Protein AF-A0A534WKB7-F1 (afdb_monomer)

Secondary structure (DSSP, 8-state):
-EEEPPPPSSHHHHHHHHHHHHTTSS-SEEE--S-HHHHHHHHHHHHHHHHHHHHH--HHHHHHHHHHHHHHHH---------PPP-PPPPP-

Radius of gyration: 24.34 Å; Cα contacts (8 Å, |Δi|>4): 28; chains: 1; bounding box: 35×65×60 Å

Structure (mmCIF, N/CA/C/O backbone):
data_AF-A0A534WKB7-F1
#
_entry.id   AF-A0A534WKB7-F1
#
loop_
_atom_site.group_PDB
_atom_site.id
_atom_site.type_symbol
_atom_site.label_atom_id
_atom_site.label_alt_id
_atom_site.label_comp_id
_atom_site.label_asym_id
_atom_site.label_entity_id
_atom_site.label_seq_id
_atom_site.pdbx_PDB_ins_code
_atom_site.Cartn_x
_atom_site.Cartn_y
_atom_site.Cartn_z
_atom_site.occupancy
_atom_site.B_iso_or_equiv
_atom_site.auth_seq_id
_atom_site.auth_comp_id
_atom_site.auth_asym_id
_atom_site.auth_atom_id
_atom_site.pdbx_PDB_model_num
ATOM 1 N N . MET A 1 1 ? -5.418 16.376 6.717 1.00 71.25 1 MET A N 1
ATOM 2 C CA . MET A 1 1 ? -5.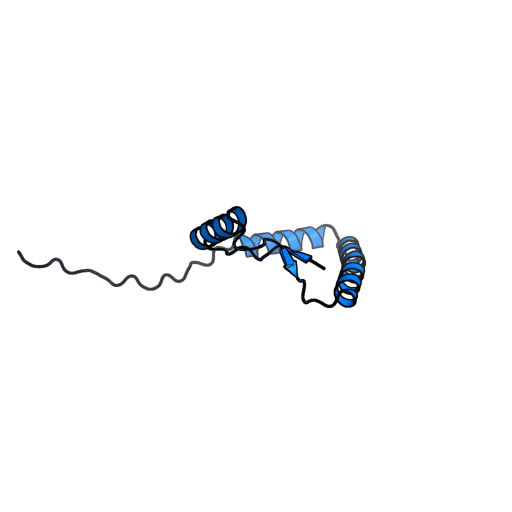842 15.359 5.713 1.00 71.25 1 MET A CA 1
ATOM 3 C C . MET A 1 1 ? -6.251 14.143 6.512 1.00 71.25 1 MET A C 1
ATOM 5 O O . MET A 1 1 ? -5.557 13.830 7.462 1.00 71.25 1 MET A O 1
ATOM 9 N N . THR A 1 2 ? -7.336 13.451 6.192 1.00 81.69 2 THR A N 1
ATOM 10 C CA . THR A 1 2 ? -7.754 12.323 7.028 1.00 81.69 2 THR A CA 1
ATOM 11 C C . THR A 1 2 ? -7.351 10.982 6.421 1.00 81.69 2 THR A C 1
ATOM 13 O O . THR A 1 2 ? -7.364 10.798 5.203 1.00 81.69 2 THR A O 1
ATOM 16 N N . MET A 1 3 ? -6.946 10.035 7.265 1.00 83.50 3 MET A N 1
ATOM 17 C CA . MET A 1 3 ? -6.565 8.689 6.850 1.00 83.50 3 MET A CA 1
ATOM 18 C C . MET A 1 3 ? -7.382 7.636 7.582 1.00 83.50 3 MET A C 1
ATOM 20 O O . MET A 1 3 ? -7.791 7.803 8.729 1.00 83.50 3 MET A O 1
ATOM 24 N N . ARG A 1 4 ? -7.610 6.511 6.909 1.00 88.38 4 ARG A N 1
ATOM 25 C CA . ARG A 1 4 ? -8.337 5.395 7.503 1.00 88.38 4 ARG A CA 1
ATOM 26 C C . ARG A 1 4 ? -7.495 4.714 8.576 1.00 88.38 4 ARG A C 1
ATOM 28 O O . ARG A 1 4 ? -6.304 4.460 8.372 1.00 88.38 4 ARG A O 1
ATOM 35 N N . ARG A 1 5 ? -8.121 4.381 9.704 1.00 87.94 5 ARG A N 1
ATOM 36 C CA . ARG A 1 5 ? -7.457 3.729 10.833 1.00 87.94 5 ARG A CA 1
ATOM 37 C C . ARG A 1 5 ? -6.869 2.378 10.416 1.00 87.94 5 ARG A C 1
ATOM 39 O O . ARG A 1 5 ? -7.476 1.606 9.670 1.00 87.94 5 ARG A O 1
ATOM 46 N N . LYS A 1 6 ? -5.659 2.077 10.896 1.00 89.38 6 LYS A N 1
ATOM 47 C CA . LYS A 1 6 ? -4.963 0.825 10.568 1.00 89.38 6 LYS A CA 1
ATOM 48 C C . LYS A 1 6 ? -5.716 -0.362 11.167 1.00 89.38 6 LYS A C 1
ATOM 50 O O . LYS A 1 6 ? -5.917 -0.421 12.376 1.00 89.38 6 LYS A O 1
ATOM 55 N N . ARG A 1 7 ? -6.086 -1.326 10.322 1.00 92.25 7 ARG A N 1
ATOM 56 C CA . ARG A 1 7 ? -6.740 -2.560 10.765 1.00 92.25 7 ARG A CA 1
ATOM 57 C C . ARG A 1 7 ? -5.730 -3.504 11.432 1.00 92.25 7 ARG A C 1
ATOM 59 O O . ARG A 1 7 ? -4.678 -3.766 10.833 1.00 92.25 7 ARG A O 1
ATOM 66 N N . PRO A 1 8 ? -6.029 -4.016 12.639 1.00 94.12 8 PRO A N 1
ATOM 67 C CA . PRO A 1 8 ? -5.294 -5.120 13.237 1.00 94.12 8 PRO A CA 1
ATOM 68 C C . PRO A 1 8 ? -5.281 -6.339 12.311 1.00 94.12 8 PRO A C 1
ATOM 70 O O . PRO A 1 8 ? -6.197 -6.542 11.516 1.00 94.12 8 PRO A O 1
ATOM 73 N N . ARG A 1 9 ? -4.214 -7.141 12.393 1.00 93.94 9 ARG A N 1
ATOM 74 C CA . ARG A 1 9 ? -4.088 -8.390 11.621 1.00 93.94 9 ARG A CA 1
ATOM 75 C C . ARG A 1 9 ? -4.787 -9.569 12.294 1.00 93.94 9 ARG A C 1
ATOM 77 O O . ARG A 1 9 ? -5.161 -10.511 11.604 1.00 93.94 9 ARG A O 1
ATOM 84 N N . ASP A 1 10 ? -4.902 -9.522 13.615 1.00 96.44 10 ASP A N 1
ATOM 85 C CA . ASP A 1 10 ? -5.593 -10.541 14.391 1.00 96.44 10 ASP A CA 1
ATOM 86 C C . ASP A 1 10 ? -7.120 -10.437 14.182 1.00 96.44 10 ASP A C 1
ATOM 88 O O . ASP A 1 10 ? -7.656 -9.326 14.265 1.00 96.44 10 ASP A O 1
ATOM 92 N N . PRO A 1 11 ? -7.824 -11.552 13.902 1.00 95.31 11 PRO A N 1
ATOM 93 C CA . PRO A 1 11 ? -9.264 -11.535 13.649 1.00 95.31 11 PRO A CA 1
ATOM 94 C C . PRO A 1 11 ? -10.110 -11.063 14.836 1.00 95.31 11 PRO A C 1
ATOM 96 O O . PRO A 1 11 ? -11.101 -10.368 14.625 1.00 95.31 11 PRO A O 1
ATOM 99 N N . ILE A 1 12 ? -9.728 -11.406 16.070 1.00 96.44 12 ILE A N 1
ATOM 100 C CA . ILE A 1 12 ? -10.486 -11.048 17.278 1.00 96.44 12 ILE A CA 1
ATOM 101 C C . ILE A 1 12 ? -10.316 -9.554 17.554 1.00 96.44 12 ILE A C 1
ATOM 103 O O . ILE A 1 12 ? -11.295 -8.831 17.733 1.00 96.44 12 ILE A O 1
ATOM 107 N N . ALA A 1 13 ? -9.080 -9.058 17.491 1.00 94.81 13 ALA A N 1
ATOM 108 C CA . ALA A 1 13 ? -8.796 -7.631 17.618 1.00 94.81 13 ALA A CA 1
ATOM 109 C C . ALA A 1 13 ? -9.495 -6.801 16.526 1.00 94.81 13 ALA A C 1
ATOM 111 O O . ALA A 1 13 ? -9.908 -5.668 16.772 1.00 94.81 13 ALA A O 1
ATOM 112 N N . LEU A 1 14 ? -9.636 -7.354 15.317 1.00 95.50 14 LEU A N 1
ATOM 113 C CA . LEU A 1 14 ? -10.395 -6.718 14.246 1.00 95.50 14 LEU A CA 1
ATOM 114 C C . LEU A 1 14 ? -11.897 -6.684 14.552 1.00 95.50 14 LEU A C 1
ATOM 116 O O . LEU A 1 14 ? -12.513 -5.644 14.337 1.00 95.50 14 LEU A O 1
ATOM 120 N N . ALA A 1 15 ? -12.475 -7.779 15.049 1.00 95.19 15 ALA A N 1
ATOM 121 C CA . ALA A 1 15 ? -13.890 -7.841 15.408 1.00 95.19 15 ALA A CA 1
ATOM 122 C C . ALA A 1 15 ? -14.247 -6.806 16.485 1.00 95.19 15 ALA A C 1
ATOM 124 O O . ALA A 1 15 ? -15.197 -6.046 16.303 1.00 95.19 15 ALA A O 1
ATOM 125 N N . ASN A 1 16 ? -13.427 -6.699 17.535 1.00 94.69 16 ASN A N 1
ATOM 126 C CA . ASN A 1 16 ? -13.601 -5.685 18.579 1.00 94.69 16 ASN A CA 1
ATOM 127 C C . ASN A 1 16 ? -13.551 -4.268 17.996 1.00 94.69 16 ASN A C 1
ATOM 129 O O . ASN A 1 16 ? -14.458 -3.475 18.215 1.00 94.69 16 ASN A O 1
ATOM 133 N N . LEU A 1 17 ? -12.548 -3.979 17.156 1.00 93.38 17 LEU A N 1
ATOM 134 C CA . LEU A 1 17 ? -12.430 -2.678 16.496 1.00 93.38 17 LEU A CA 1
ATOM 135 C C . LEU A 1 17 ? -13.649 -2.343 15.623 1.00 93.38 17 LEU A C 1
ATOM 137 O O . LEU A 1 17 ? -14.034 -1.181 15.533 1.00 93.38 17 LEU A O 1
ATOM 141 N N . ILE A 1 18 ? -14.214 -3.329 14.922 1.00 94.00 18 ILE A N 1
ATOM 142 C CA . ILE A 1 18 ? -15.420 -3.130 14.110 1.00 94.00 18 ILE A CA 1
ATOM 143 C C . ILE A 1 18 ? -16.610 -2.795 15.014 1.00 94.00 18 ILE A C 1
ATOM 145 O O . ILE A 1 18 ? -17.355 -1.874 14.687 1.00 94.00 18 ILE A O 1
ATOM 149 N N . GLY A 1 19 ? -16.749 -3.492 16.146 1.00 94.88 19 GLY A N 1
ATOM 150 C CA . GLY A 1 19 ? -17.757 -3.202 17.165 1.00 94.88 19 GLY A CA 1
ATOM 151 C C . GLY A 1 19 ? -17.662 -1.765 17.672 1.00 94.88 19 GLY A C 1
ATOM 152 O O . GLY A 1 19 ? -18.628 -1.022 17.541 1.00 94.88 19 GLY A O 1
ATOM 153 N N . ASP A 1 20 ? -16.479 -1.348 18.127 1.00 93.38 20 ASP A N 1
ATOM 154 C CA . ASP A 1 20 ? -16.227 0.007 18.645 1.00 93.38 20 ASP A CA 1
ATOM 155 C C . ASP A 1 20 ? -16.550 1.114 17.626 1.00 93.38 20 ASP A C 1
ATOM 157 O O . ASP A 1 20 ? -16.942 2.226 17.985 1.00 93.38 20 ASP A O 1
ATOM 161 N N . ILE A 1 21 ? -16.346 0.831 16.335 1.00 93.81 21 ILE A N 1
ATOM 162 C CA . ILE A 1 21 ? -16.670 1.768 15.254 1.00 93.81 21 ILE A CA 1
ATOM 163 C C . ILE A 1 21 ? -18.176 1.810 15.005 1.00 93.81 21 ILE A C 1
ATOM 165 O O . ILE A 1 21 ? -18.732 2.890 14.822 1.00 93.81 21 ILE A O 1
ATOM 169 N N . ALA A 1 22 ? -18.840 0.654 15.006 1.00 92.75 22 ALA A N 1
ATOM 170 C CA . ALA A 1 22 ? -20.281 0.565 14.794 1.00 92.75 22 ALA A CA 1
ATOM 171 C C . ALA A 1 22 ? -21.077 1.216 15.937 1.00 92.75 22 ALA A C 1
ATOM 173 O O . ALA A 1 22 ? -22.120 1.815 15.689 1.00 92.75 22 ALA A O 1
ATOM 174 N N . THR A 1 23 ? -20.571 1.145 17.170 1.00 94.06 23 THR A N 1
ATOM 175 C CA . THR A 1 23 ? -21.161 1.788 18.356 1.00 94.06 23 THR A CA 1
ATOM 176 C C . THR A 1 23 ? -20.797 3.269 18.485 1.00 94.06 23 THR A C 1
ATOM 178 O O . THR A 1 23 ? -21.289 3.941 19.388 1.00 94.06 23 THR A O 1
ATOM 181 N N . GLY A 1 24 ? -19.935 3.797 17.610 1.00 88.56 24 GLY A N 1
ATOM 182 C CA . GLY A 1 24 ? -19.492 5.193 17.639 1.00 88.56 24 GLY A CA 1
ATOM 183 C C . GLY A 1 24 ? -18.501 5.525 18.760 1.00 88.56 24 GLY A C 1
ATOM 184 O O . GLY A 1 24 ? -18.143 6.688 18.925 1.00 88.56 24 GLY A O 1
ATOM 185 N N . GLN A 1 25 ? -18.017 4.529 19.507 1.00 88.88 25 GLN A N 1
ATOM 186 C CA . GLN A 1 25 ? -16.997 4.722 20.542 1.00 88.88 25 GLN A CA 1
ATOM 187 C C . GLN A 1 25 ? -15.649 5.120 19.934 1.00 88.88 25 GLN A C 1
ATOM 189 O O . GLN A 1 25 ? -14.859 5.823 20.567 1.00 88.88 25 GLN A O 1
ATOM 194 N N . VAL A 1 26 ? -15.375 4.686 18.698 1.00 87.19 26 VAL A N 1
ATOM 195 C CA . VAL A 1 26 ? -14.155 5.051 17.981 1.00 87.19 26 VAL A CA 1
ATOM 196 C C . VAL A 1 26 ? -14.424 5.418 16.522 1.00 87.19 26 VAL A C 1
ATOM 198 O O . VAL A 1 26 ? -15.082 4.691 15.789 1.00 87.19 26 VAL A O 1
ATOM 201 N N . GLY A 1 27 ? -13.833 6.520 16.053 1.00 84.94 27 GLY A N 1
ATOM 202 C CA . GLY A 1 27 ? 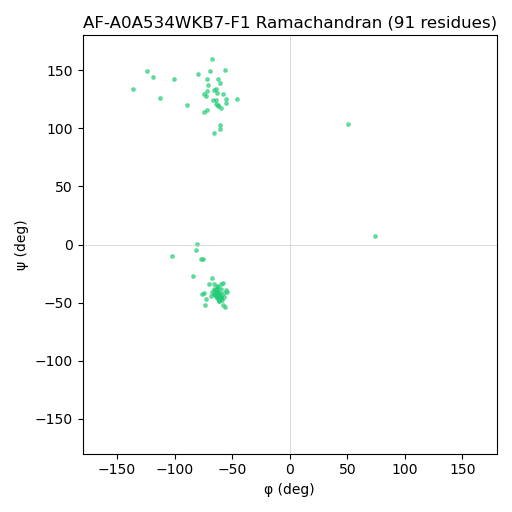-13.866 6.904 14.641 1.00 84.94 27 GLY A CA 1
ATOM 203 C C . GLY A 1 27 ? -12.998 6.010 13.743 1.00 84.94 27 GLY A C 1
ATOM 204 O O . GLY A 1 27 ? -11.879 5.627 14.101 1.00 84.94 27 GLY A O 1
ATOM 205 N N . ASP A 1 28 ? -13.478 5.724 12.526 1.00 84.88 28 ASP A N 1
ATOM 206 C CA . ASP A 1 28 ? -12.692 5.013 11.496 1.00 84.88 28 ASP A CA 1
ATOM 207 C C . ASP A 1 28 ? -11.627 5.905 10.832 1.00 84.88 28 ASP A C 1
ATOM 209 O O . ASP A 1 28 ? -10.738 5.438 10.113 1.00 84.88 28 ASP A O 1
ATOM 213 N N . VAL A 1 29 ? -11.726 7.207 11.070 1.00 86.19 29 VAL A N 1
ATOM 214 C CA . VAL A 1 29 ? -10.945 8.246 10.420 1.00 86.19 29 VAL A CA 1
ATOM 215 C C . VAL A 1 29 ? -10.022 8.880 11.455 1.00 86.19 29 VAL A C 1
ATOM 217 O O . VAL A 1 29 ? -10.462 9.304 12.519 1.00 86.19 29 VAL A O 1
ATOM 220 N N . VAL A 1 30 ? -8.728 8.909 11.152 1.00 85.12 30 VAL A N 1
ATOM 221 C CA . VAL A 1 30 ? -7.676 9.462 12.010 1.00 85.12 30 VAL A CA 1
ATOM 222 C C . VAL A 1 30 ? -7.003 10.608 11.269 1.00 85.12 30 VAL A C 1
ATOM 224 O O . VAL A 1 30 ? -6.825 10.534 10.051 1.00 85.12 30 VAL A O 1
ATOM 227 N N . GLU A 1 31 ? -6.608 11.654 11.990 1.00 82.38 31 GLU A N 1
ATOM 228 C CA . GLU A 1 31 ? -5.860 12.754 11.385 1.00 82.38 31 GLU A CA 1
ATOM 229 C C . GLU A 1 31 ? -4.507 12.260 10.866 1.00 82.38 31 GLU A C 1
ATOM 231 O O . GLU A 1 31 ? -3.752 11.571 11.566 1.00 82.38 31 GLU A O 1
ATOM 236 N N . ASP A 1 32 ? -4.210 12.604 9.618 1.00 82.50 32 ASP A N 1
ATOM 237 C CA . ASP A 1 32 ? -2.920 12.337 9.013 1.00 82.50 32 ASP A CA 1
ATOM 238 C C . ASP A 1 32 ? -1.880 13.300 9.580 1.00 82.50 32 ASP A C 1
ATOM 240 O O . ASP A 1 32 ? -1.933 14.505 9.355 1.00 82.50 32 ASP A O 1
ATOM 244 N N . LYS A 1 33 ? -0.909 12.750 10.311 1.00 85.50 33 LYS A N 1
ATOM 245 C CA . LYS A 1 33 ? 0.186 13.516 10.924 1.00 85.50 33 LYS A CA 1
ATOM 246 C C . LYS A 1 33 ? 1.311 13.855 9.939 1.00 85.50 33 LYS A C 1
ATOM 248 O O . LYS A 1 33 ? 2.327 14.410 10.346 1.00 85.50 33 LYS A O 1
ATOM 253 N N . ARG A 1 34 ? 1.197 13.443 8.673 1.00 83.62 34 ARG A N 1
ATOM 254 C CA . ARG A 1 34 ? 2.206 13.706 7.638 1.00 83.62 34 ARG A CA 1
ATOM 255 C C . ARG A 1 34 ? 2.069 15.128 7.100 1.00 83.62 34 ARG A C 1
ATOM 257 O O . ARG A 1 34 ? 0.961 15.632 6.961 1.00 83.62 34 ARG A O 1
ATOM 264 N N . ASP A 1 35 ? 3.198 15.727 6.728 1.00 86.75 35 ASP A N 1
ATOM 265 C CA . ASP A 1 35 ? 3.227 17.016 6.034 1.00 86.75 35 ASP A CA 1
ATOM 266 C C . ASP A 1 35 ? 2.517 16.904 4.662 1.00 86.75 35 ASP A C 1
ATOM 268 O O . ASP A 1 35 ? 2.960 16.117 3.809 1.00 86.75 35 ASP A O 1
ATOM 272 N N . PRO A 1 36 ? 1.432 17.669 4.421 1.00 85.44 36 PRO A N 1
ATOM 273 C CA . PRO A 1 36 ? 0.695 17.648 3.159 1.00 85.44 36 PRO A CA 1
AT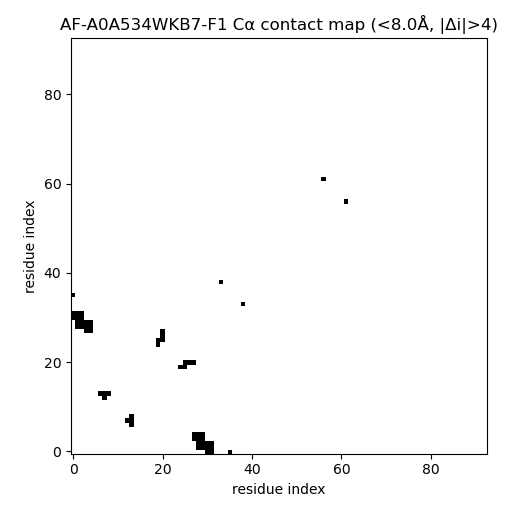OM 274 C C . PRO A 1 36 ? 1.566 17.934 1.929 1.00 85.44 36 PRO A C 1
ATOM 276 O O . PRO A 1 36 ? 1.406 17.273 0.898 1.00 85.44 36 PRO A O 1
ATOM 279 N N . ALA A 1 37 ? 2.522 18.863 2.037 1.00 87.06 37 ALA A N 1
ATOM 280 C CA . ALA A 1 37 ? 3.390 19.242 0.925 1.00 87.06 37 ALA A CA 1
ATOM 281 C C . ALA A 1 37 ? 4.334 18.091 0.541 1.00 87.06 37 ALA A C 1
ATOM 283 O O . ALA A 1 37 ? 4.521 17.781 -0.641 1.00 87.06 37 ALA A O 1
ATOM 284 N N . ALA A 1 38 ? 4.874 17.386 1.539 1.00 88.44 38 ALA A N 1
ATOM 285 C CA . ALA A 1 38 ? 5.729 16.223 1.322 1.00 88.44 38 ALA A CA 1
ATOM 286 C C . ALA A 1 38 ? 4.965 15.046 0.687 1.00 88.44 38 ALA A C 1
ATOM 288 O O . ALA A 1 38 ? 5.496 14.354 -0.190 1.00 88.44 38 ALA A O 1
ATOM 289 N N . VAL A 1 39 ? 3.708 14.825 1.092 1.00 87.69 39 VAL A N 1
ATOM 290 C CA . VAL A 1 39 ? 2.842 13.781 0.517 1.00 87.69 39 VAL A CA 1
ATOM 291 C C . VAL A 1 39 ? 2.574 14.052 -0.961 1.00 87.69 39 VAL A C 1
ATOM 293 O O . VAL A 1 39 ? 2.696 13.146 -1.796 1.00 87.69 39 VAL A O 1
ATOM 296 N N . GLU A 1 40 ? 2.245 15.295 -1.308 1.00 88.12 40 GLU A N 1
ATOM 297 C CA . GLU A 1 40 ? 1.988 15.673 -2.692 1.00 88.12 40 GLU A CA 1
ATOM 298 C C . GLU A 1 40 ? 3.243 15.549 -3.567 1.00 88.12 40 GLU A C 1
ATOM 300 O O . GLU A 1 40 ? 3.181 14.976 -4.665 1.00 88.12 40 GLU A O 1
ATOM 305 N N . LEU A 1 41 ? 4.394 16.003 -3.062 1.00 92.19 41 LEU A N 1
ATOM 306 C CA . LEU A 1 41 ? 5.684 15.865 -3.737 1.00 92.19 41 LEU A CA 1
ATOM 307 C C . LEU A 1 41 ? 5.992 14.386 -4.008 1.00 92.19 41 LEU A C 1
ATOM 309 O O . LEU A 1 41 ? 6.235 13.998 -5.156 1.00 92.19 41 LEU A O 1
ATOM 313 N N . GLY A 1 42 ? 5.917 13.539 -2.978 1.00 90.25 42 GLY A N 1
ATOM 314 C CA . GLY A 1 42 ? 6.176 12.104 -3.095 1.00 90.25 42 GLY A CA 1
ATOM 315 C C . GLY A 1 42 ? 5.269 11.432 -4.128 1.00 90.25 42 GLY A C 1
ATOM 316 O O . GLY A 1 42 ? 5.738 10.654 -4.966 1.00 90.25 42 GLY A O 1
ATOM 317 N N . ARG A 1 43 ? 3.981 11.795 -4.148 1.00 92.00 43 ARG A N 1
ATOM 318 C 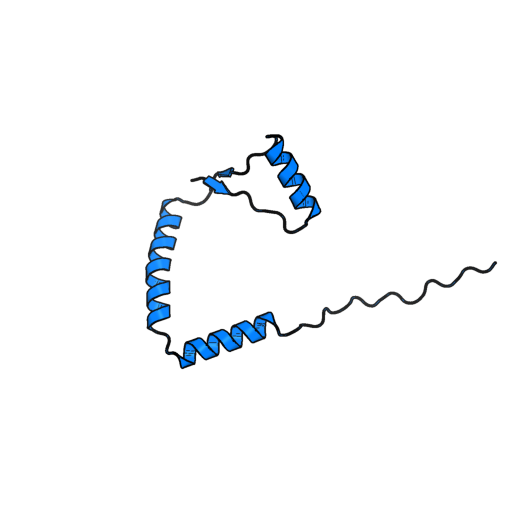CA . ARG A 1 43 ? 3.024 11.320 -5.157 1.00 92.00 43 ARG A CA 1
ATOM 319 C C . ARG A 1 43 ? 3.436 11.747 -6.566 1.00 92.00 43 ARG A C 1
ATOM 321 O O . ARG A 1 43 ? 3.465 10.911 -7.474 1.00 92.00 43 ARG A O 1
ATOM 328 N N . ARG A 1 44 ? 3.776 13.025 -6.763 1.00 92.56 44 ARG A N 1
ATOM 329 C CA . ARG A 1 44 ? 4.204 13.565 -8.064 1.00 92.56 44 ARG A CA 1
ATOM 330 C C . ARG A 1 44 ? 5.461 12.856 -8.573 1.00 92.56 44 ARG A C 1
AT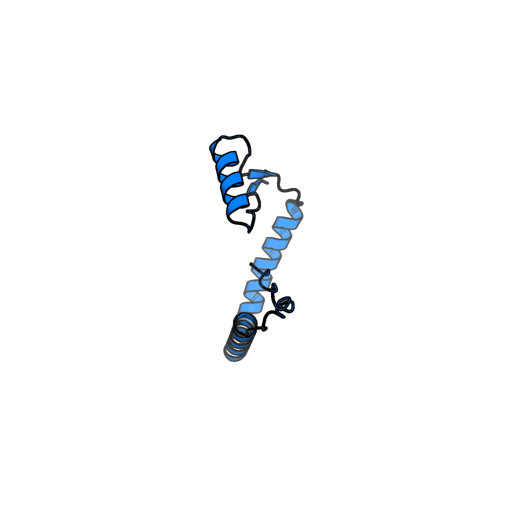OM 332 O O . ARG A 1 44 ? 5.507 12.448 -9.737 1.00 92.56 44 ARG A O 1
ATOM 339 N N . GLY A 1 45 ? 6.442 12.648 -7.697 1.00 92.75 45 GLY A N 1
ATOM 340 C CA . GLY A 1 45 ? 7.659 11.895 -7.994 1.00 92.75 45 GLY A CA 1
ATOM 341 C C . GLY A 1 45 ? 7.371 10.440 -8.368 1.00 92.75 45 GLY A C 1
ATOM 342 O O . GLY A 1 45 ? 7.845 9.963 -9.400 1.00 92.75 45 GLY A O 1
ATOM 343 N N . GLY A 1 46 ? 6.530 9.751 -7.593 1.00 91.50 46 GLY A N 1
ATOM 344 C CA . GLY A 1 46 ? 6.150 8.357 -7.835 1.00 91.50 46 GLY A CA 1
ATOM 345 C C . GLY A 1 46 ? 5.424 8.142 -9.166 1.00 91.50 46 GLY A C 1
ATOM 346 O O . GLY A 1 46 ? 5.741 7.200 -9.896 1.00 91.50 46 GLY A O 1
ATOM 347 N N . LEU A 1 47 ? 4.509 9.043 -9.538 1.00 92.31 47 LEU A N 1
ATOM 348 C CA . LEU A 1 47 ? 3.793 8.976 -10.818 1.00 92.31 47 LEU A CA 1
ATOM 349 C C . LEU A 1 47 ? 4.728 9.113 -12.024 1.00 92.31 47 LEU A C 1
ATOM 351 O O . LEU A 1 47 ? 4.541 8.426 -13.031 1.00 92.31 47 LEU A O 1
ATOM 355 N N . LYS A 1 48 ? 5.749 9.972 -11.922 1.00 93.88 48 LYS A N 1
ATOM 356 C CA . LYS A 1 48 ? 6.771 10.130 -12.964 1.00 93.88 48 LYS A CA 1
ATOM 357 C C . LYS A 1 48 ? 7.736 8.941 -12.977 1.00 93.88 48 LYS A C 1
ATOM 359 O O . LYS A 1 48 ? 7.929 8.311 -14.018 1.00 93.88 48 LYS A O 1
ATOM 364 N N . GLY A 1 49 ? 8.305 8.601 -11.821 1.00 92.31 49 GLY A N 1
ATOM 365 C CA . GLY A 1 49 ? 9.325 7.561 -11.673 1.00 92.31 49 GLY A CA 1
ATOM 366 C C . GLY A 1 49 ? 8.816 6.157 -11.999 1.00 92.31 49 GLY A C 1
ATOM 367 O O . GLY A 1 49 ? 9.494 5.401 -12.695 1.00 92.31 49 GLY A O 1
ATOM 368 N N . GLY A 1 50 ? 7.594 5.819 -11.577 1.00 90.81 50 GLY A N 1
ATOM 369 C CA . GLY A 1 50 ? 6.969 4.529 -11.874 1.00 90.81 50 GLY A CA 1
ATOM 370 C C . GLY A 1 50 ? 6.759 4.313 -13.373 1.00 90.81 50 GLY A C 1
ATOM 371 O O . GLY A 1 50 ? 7.140 3.270 -13.908 1.00 90.81 50 GLY A O 1
ATOM 372 N N . LYS A 1 51 ? 6.234 5.326 -14.079 1.00 91.44 51 LYS A N 1
ATOM 373 C CA . LYS A 1 51 ? 6.060 5.284 -15.541 1.00 91.44 51 LYS A CA 1
ATOM 374 C C . LYS A 1 51 ? 7.402 5.186 -16.268 1.00 91.44 51 LYS A C 1
ATOM 376 O O . LYS A 1 51 ? 7.536 4.373 -17.180 1.00 91.44 51 LYS A O 1
ATOM 381 N N . ALA A 1 52 ? 8.398 5.967 -15.847 1.00 92.69 52 ALA A N 1
ATOM 382 C CA . ALA A 1 52 ? 9.739 5.922 -16.428 1.00 92.69 52 ALA A CA 1
ATOM 383 C C . ALA A 1 52 ? 10.376 4.530 -16.278 1.00 92.69 52 ALA A C 1
ATOM 385 O O . ALA A 1 52 ? 10.856 3.957 -17.256 1.00 92.69 52 ALA A O 1
ATOM 386 N N . ARG A 1 53 ? 10.291 3.935 -15.082 1.00 92.06 53 ARG A N 1
ATOM 387 C CA . ARG A 1 53 ? 10.774 2.573 -14.820 1.00 92.06 53 ARG A CA 1
ATOM 388 C C . ARG A 1 53 ? 10.031 1.517 -15.638 1.00 92.06 53 ARG A C 1
ATOM 390 O O . ARG A 1 53 ? 10.646 0.569 -16.110 1.00 92.06 53 ARG A O 1
ATOM 397 N N . ALA A 1 54 ? 8.717 1.649 -15.800 1.00 88.19 54 ALA A N 1
ATOM 398 C CA . ALA A 1 54 ? 7.943 0.701 -16.596 1.00 88.19 54 ALA A CA 1
ATOM 399 C C . ALA A 1 54 ? 8.346 0.733 -18.080 1.00 88.19 54 ALA A C 1
ATOM 401 O O . ALA A 1 54 ? 8.440 -0.324 -18.703 1.00 88.19 54 ALA A O 1
ATOM 402 N N . ARG A 1 55 ? 8.624 1.927 -18.623 1.00 91.00 55 ARG A N 1
ATOM 403 C CA . ARG A 1 55 ? 9.078 2.121 -20.010 1.00 91.00 55 ARG A CA 1
ATOM 404 C C . ARG A 1 55 ? 10.503 1.618 -20.252 1.00 91.00 55 ARG A C 1
ATOM 406 O O . ARG A 1 55 ? 10.775 1.106 -21.328 1.00 91.00 55 ARG A O 1
ATOM 413 N N . SER A 1 56 ? 11.399 1.724 -19.269 1.00 91.81 56 SER A N 1
ATOM 414 C CA . SER A 1 56 ? 12.798 1.290 -19.422 1.00 91.81 56 SER A CA 1
ATOM 415 C C . SER A 1 56 ? 13.007 -0.229 -19.334 1.00 91.81 56 SER A C 1
ATOM 417 O O . SER A 1 56 ? 14.084 -0.735 -19.659 1.00 91.81 56 SER A O 1
ATOM 419 N N . LEU A 1 57 ? 12.000 -0.989 -18.890 1.00 92.25 57 LEU A N 1
ATOM 420 C CA . LEU A 1 57 ? 12.093 -2.441 -18.755 1.00 92.25 57 LEU A CA 1
ATOM 421 C C . LEU A 1 57 ? 11.681 -3.158 -20.045 1.00 92.25 57 LEU A C 1
ATOM 423 O O . LEU A 1 57 ? 10.524 -3.114 -20.459 1.00 92.25 57 LEU A O 1
ATOM 427 N N . SER A 1 58 ? 12.611 -3.932 -20.610 1.00 93.88 58 SER A N 1
ATOM 428 C CA . SER A 1 58 ? 12.312 -4.865 -21.699 1.00 93.88 58 SER A CA 1
ATOM 429 C C . SER A 1 58 ? 11.421 -6.023 -21.232 1.00 93.88 58 SER A C 1
ATOM 431 O O . SER A 1 58 ? 11.367 -6.359 -20.042 1.00 93.88 58 SER A O 1
ATOM 433 N N . ALA A 1 59 ? 10.752 -6.692 -22.176 1.00 91.81 59 ALA A N 1
ATOM 434 C CA . ALA A 1 59 ? 9.898 -7.845 -21.887 1.00 91.81 59 ALA A CA 1
ATOM 435 C C . ALA A 1 59 ? 10.639 -8.954 -21.111 1.00 91.81 59 ALA A C 1
ATOM 437 O O . ALA A 1 59 ? 10.109 -9.487 -20.134 1.00 91.81 59 ALA A O 1
ATOM 438 N N . ALA A 1 60 ? 11.895 -9.232 -21.478 1.00 93.75 60 ALA A N 1
ATOM 439 C CA . ALA A 1 60 ? 12.743 -10.201 -20.786 1.00 93.75 60 ALA A CA 1
ATOM 440 C C . ALA A 1 60 ? 13.020 -9.798 -19.326 1.00 93.75 60 ALA A C 1
ATOM 442 O O . ALA A 1 60 ? 12.856 -10.613 -18.414 1.00 93.75 60 ALA A O 1
ATOM 443 N N . LYS A 1 61 ? 13.359 -8.522 -19.078 1.00 93.31 61 LYS A N 1
ATOM 444 C CA . LYS A 1 61 ? 13.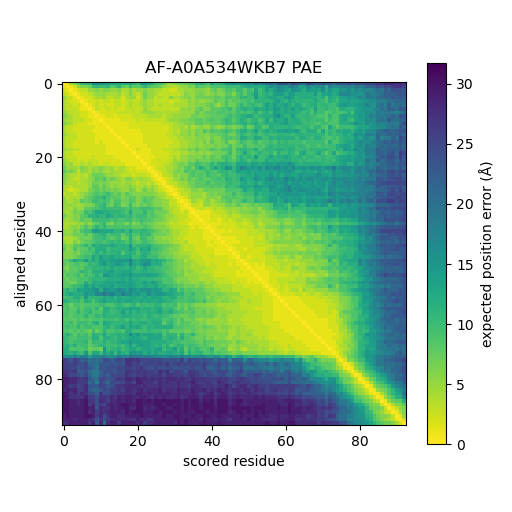589 -8.006 -17.717 1.00 93.31 61 LYS A CA 1
ATOM 445 C C . LYS A 1 61 ? 12.315 -8.073 -16.870 1.00 93.31 61 LYS A C 1
ATOM 447 O O . LYS A 1 61 ? 12.377 -8.494 -15.716 1.00 93.31 61 LYS A O 1
ATOM 452 N N . ARG A 1 62 ? 11.146 -7.745 -17.438 1.00 92.31 62 ARG A N 1
ATOM 453 C CA . ARG A 1 62 ? 9.851 -7.899 -16.745 1.00 92.31 62 ARG A CA 1
ATOM 454 C C . ARG A 1 62 ? 9.585 -9.356 -16.355 1.00 92.31 62 ARG A C 1
ATOM 456 O O . ARG A 1 62 ? 9.233 -9.617 -15.205 1.00 92.31 62 ARG A O 1
ATOM 463 N N . LYS A 1 63 ? 9.826 -10.304 -17.268 1.00 93.62 63 LYS A N 1
ATOM 464 C CA . LYS A 1 63 ? 9.674 -11.748 -17.012 1.00 93.62 63 LYS A CA 1
ATOM 465 C C . LYS A 1 63 ? 10.604 -12.233 -15.895 1.00 93.62 63 LYS A C 1
ATOM 467 O O . LYS A 1 63 ? 10.172 -12.977 -15.016 1.00 93.62 63 LYS A O 1
ATOM 472 N N . ALA A 1 64 ? 11.857 -11.779 -15.885 1.00 95.38 64 ALA A N 1
ATOM 473 C CA . ALA A 1 64 ? 12.821 -12.121 -14.840 1.00 95.38 64 ALA A CA 1
ATOM 474 C C . ALA A 1 64 ? 12.385 -11.609 -13.454 1.00 95.38 64 ALA A C 1
ATOM 476 O O . ALA A 1 64 ? 12.414 -12.365 -12.481 1.00 95.38 64 ALA A O 1
ATOM 477 N N . ILE A 1 65 ? 11.913 -10.358 -13.369 1.00 94.19 65 ILE A N 1
ATOM 478 C CA . ILE A 1 65 ? 11.386 -9.769 -12.126 1.00 94.19 65 ILE A CA 1
ATOM 479 C C . ILE A 1 65 ? 10.168 -10.556 -11.627 1.00 94.19 65 ILE A C 1
ATOM 481 O O . ILE A 1 65 ? 10.112 -10.902 -10.447 1.00 94.19 65 ILE A O 1
ATOM 485 N N . ALA A 1 66 ? 9.232 -10.900 -12.517 1.00 93.56 66 ALA A N 1
ATOM 486 C CA . ALA A 1 66 ? 8.054 -11.691 -12.165 1.00 93.56 66 ALA A CA 1
ATOM 487 C C . ALA A 1 66 ? 8.435 -13.080 -11.622 1.00 93.56 66 ALA A C 1
ATOM 489 O O . ALA A 1 66 ? 7.964 -13.477 -10.555 1.00 93.56 66 ALA A O 1
ATOM 490 N N . LYS A 1 67 ? 9.358 -13.787 -12.292 1.00 95.62 67 LYS A N 1
ATOM 491 C CA . LYS A 1 67 ? 9.868 -15.091 -11.833 1.00 95.62 67 LYS A CA 1
ATOM 492 C C . LYS A 1 67 ? 10.545 -14.982 -10.463 1.00 95.62 67 LYS A C 1
ATOM 494 O O . LYS A 1 67 ? 10.323 -15.837 -9.607 1.00 95.62 67 LYS A O 1
ATOM 499 N N . LYS A 1 68 ? 11.338 -13.929 -10.231 1.00 94.94 68 LYS A N 1
ATOM 500 C CA . LYS A 1 68 ? 11.972 -13.661 -8.929 1.00 94.94 68 LYS A CA 1
ATOM 501 C C . LYS A 1 68 ? 10.927 -13.419 -7.834 1.00 94.94 68 LYS A C 1
ATOM 503 O O . LYS A 1 68 ? 11.038 -14.004 -6.761 1.00 94.94 68 LYS A O 1
ATOM 508 N N . GLY A 1 69 ? 9.897 -12.618 -8.114 1.00 92.88 69 GLY A N 1
ATOM 509 C CA . GLY A 1 69 ? 8.798 -12.357 -7.179 1.00 92.88 69 GLY A CA 1
ATOM 510 C C . GLY A 1 69 ? 7.995 -13.613 -6.834 1.00 92.88 69 GLY A C 1
ATOM 511 O O . GLY A 1 69 ? 7.709 -13.857 -5.664 1.00 92.88 69 GLY A O 1
ATOM 512 N N . ALA A 1 70 ? 7.699 -14.452 -7.831 1.00 93.44 70 ALA A N 1
ATOM 513 C CA . ALA A 1 70 ? 7.036 -15.735 -7.618 1.00 93.44 70 ALA A CA 1
ATOM 514 C C . ALA A 1 70 ? 7.876 -16.655 -6.722 1.00 93.44 70 ALA A C 1
ATOM 516 O O . ALA A 1 70 ? 7.368 -17.167 -5.729 1.00 93.44 70 ALA A O 1
ATOM 517 N N . ARG A 1 71 ? 9.177 -16.803 -7.007 1.00 93.12 71 ARG A N 1
ATOM 518 C CA . ARG A 1 71 ? 10.081 -17.579 -6.146 1.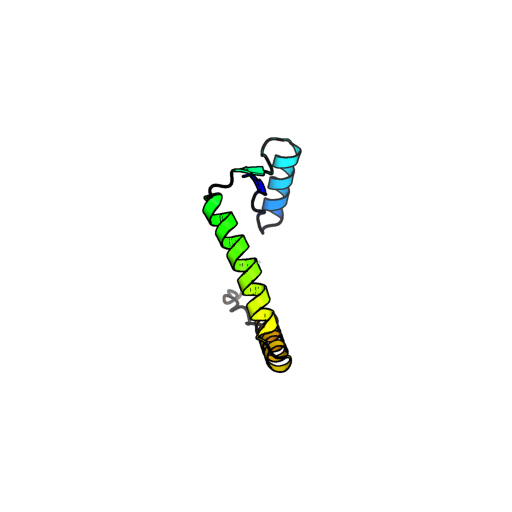00 93.12 71 ARG A CA 1
ATOM 519 C C . ARG A 1 71 ? 10.088 -17.048 -4.713 1.00 93.12 71 ARG A C 1
ATOM 521 O O . ARG A 1 71 ? 9.963 -17.844 -3.800 1.00 93.12 71 ARG A O 1
ATOM 528 N N . ALA A 1 72 ? 10.169 -15.735 -4.502 1.00 91.19 72 ALA A N 1
ATOM 529 C CA . ALA A 1 72 ? 10.162 -15.162 -3.153 1.00 91.19 72 ALA A CA 1
ATOM 530 C C . ALA A 1 72 ? 8.854 -15.427 -2.384 1.00 91.19 72 ALA A C 1
ATOM 532 O O . ALA A 1 72 ? 8.888 -15.638 -1.177 1.00 91.19 72 ALA A O 1
ATOM 533 N N . ARG A 1 73 ? 7.704 -15.434 -3.072 1.00 89.00 73 ARG A N 1
ATOM 534 C CA . ARG A 1 73 ? 6.397 -15.715 -2.458 1.00 89.00 73 ARG A CA 1
ATOM 535 C C . ARG A 1 73 ? 6.200 -17.197 -2.138 1.00 89.00 73 ARG A C 1
ATOM 537 O O . ARG A 1 73 ? 5.639 -17.518 -1.098 1.00 89.00 73 ARG A O 1
ATOM 544 N N . TRP A 1 74 ? 6.613 -18.073 -3.051 1.00 89.06 74 TRP A N 1
ATOM 545 C CA . TRP A 1 74 ? 6.289 -19.502 -3.011 1.00 89.06 74 TRP A CA 1
ATOM 546 C C . TRP A 1 74 ? 7.435 -20.390 -2.519 1.00 89.06 74 TRP A C 1
ATOM 548 O O . TRP A 1 74 ? 7.208 -21.570 -2.259 1.00 89.06 74 TRP A O 1
ATOM 558 N N . ALA A 1 75 ? 8.654 -19.862 -2.365 1.00 83.19 75 ALA A N 1
ATOM 559 C CA . ALA A 1 75 ? 9.740 -20.577 -1.704 1.00 83.19 75 ALA A CA 1
ATOM 560 C C . ALA A 1 75 ? 9.366 -20.770 -0.231 1.00 83.19 75 ALA A C 1
ATOM 562 O O . ALA A 1 75 ? 9.519 -19.884 0.608 1.00 83.19 75 ALA A O 1
ATOM 563 N N . LYS A 1 76 ? 8.813 -21.945 0.063 1.00 72.81 76 LYS A N 1
ATOM 564 C CA . LYS A 1 76 ? 8.417 -22.383 1.395 1.00 72.81 76 LYS A CA 1
ATOM 565 C C . LYS A 1 76 ? 9.667 -22.394 2.279 1.00 72.81 76 LYS A C 1
ATOM 567 O O . LYS A 1 76 ? 10.482 -23.304 2.179 1.00 72.81 76 LYS A O 1
ATOM 572 N N . LYS A 1 77 ? 9.837 -21.391 3.146 1.00 70.12 77 LYS A N 1
ATOM 573 C CA . LYS A 1 77 ? 10.769 -21.517 4.270 1.00 70.12 77 LYS A CA 1
ATOM 574 C C . LYS A 1 77 ? 10.098 -22.486 5.248 1.00 70.12 77 LYS A C 1
ATOM 576 O O . LYS A 1 77 ? 9.005 -22.155 5.719 1.00 70.12 77 LYS A O 1
ATOM 581 N N . PRO A 1 78 ? 10.655 -23.678 5.527 1.00 65.56 78 PRO A N 1
ATOM 582 C CA . PRO A 1 78 ? 10.132 -24.485 6.617 1.00 65.56 78 PRO A CA 1
ATOM 583 C C . PRO A 1 78 ? 10.161 -23.604 7.867 1.00 65.56 78 PRO A C 1
ATOM 585 O O . PRO A 1 78 ? 11.188 -22.996 8.183 1.00 65.56 78 PRO A O 1
ATOM 588 N N . ARG A 1 79 ? 9.007 -23.453 8.531 1.00 62.28 79 ARG A N 1
ATOM 589 C CA . ARG A 1 79 ? 8.993 -22.888 9.879 1.00 62.28 79 ARG A CA 1
ATOM 590 C C . ARG A 1 79 ? 9.943 -23.770 10.678 1.00 62.28 79 ARG A C 1
ATOM 592 O O . ARG A 1 79 ? 9.757 -24.983 10.695 1.00 62.28 79 ARG A O 1
ATOM 599 N N . GLN A 1 80 ? 10.977 -23.178 11.266 1.00 64.62 80 GLN A N 1
ATOM 600 C CA . GLN A 1 80 ? 11.706 -23.845 12.333 1.00 64.62 80 GLN A CA 1
ATOM 601 C C . GLN A 1 80 ? 10.664 -24.080 13.423 1.00 64.62 80 GLN A C 1
ATOM 603 O O . GLN A 1 80 ? 10.226 -23.141 14.087 1.00 64.62 80 GLN A O 1
ATOM 608 N N . SER A 1 81 ? 10.136 -25.299 13.472 1.00 56.97 81 SER A N 1
ATOM 609 C CA . SER A 1 81 ? 9.218 -25.709 14.518 1.00 56.97 81 SER A CA 1
ATOM 610 C C . SER A 1 81 ? 10.008 -25.665 15.823 1.00 56.97 81 SER A C 1
ATOM 612 O O . SER A 1 81 ? 11.062 -26.304 15.880 1.00 56.97 81 SER A O 1
ATOM 614 N N . PRO A 1 82 ? 9.562 -24.931 16.858 1.00 63.44 82 PRO A N 1
ATOM 615 C CA . PRO A 1 82 ? 10.133 -25.123 18.180 1.00 63.44 82 PRO A CA 1
ATOM 616 C C . PRO A 1 82 ? 9.923 -26.595 18.540 1.00 63.44 82 PRO A C 1
ATOM 618 O O . PRO A 1 82 ? 8.831 -27.134 18.330 1.00 63.44 82 PRO A O 1
ATOM 621 N N . ALA A 1 83 ? 10.995 -27.259 18.973 1.00 63.72 83 ALA A N 1
ATOM 622 C CA . ALA A 1 83 ? 10.983 -28.668 19.333 1.00 63.72 83 ALA A CA 1
ATOM 623 C C . ALA A 1 83 ? 9.762 -28.968 20.214 1.00 63.72 83 ALA A C 1
ATOM 625 O O . ALA A 1 83 ? 9.519 -28.298 21.217 1.00 63.72 83 ALA A O 1
ATOM 626 N N . ARG A 1 84 ? 8.956 -29.948 19.799 1.00 61.97 84 ARG A N 1
ATOM 627 C CA . ARG A 1 84 ? 7.811 -30.424 20.575 1.00 61.97 84 ARG A CA 1
ATOM 628 C C . ARG A 1 84 ? 8.374 -31.024 21.872 1.00 61.97 84 ARG A C 1
ATOM 630 O O . ARG A 1 84 ? 9.167 -31.956 21.753 1.00 61.97 84 ARG A O 1
ATOM 637 N N . PRO A 1 85 ? 8.018 -30.541 23.076 1.00 62.28 85 PRO A N 1
ATOM 638 C CA . PR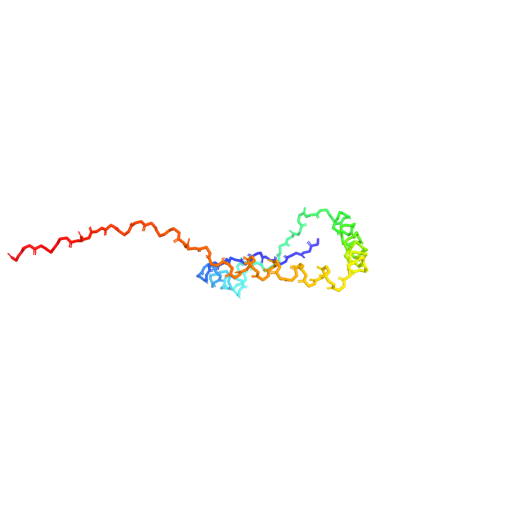O A 1 85 ? 8.437 -31.214 24.297 1.00 62.28 85 PRO A CA 1
ATOM 639 C C . PRO A 1 85 ? 7.819 -32.617 24.298 1.00 62.28 85 PRO A C 1
ATOM 641 O O . PRO A 1 85 ? 6.605 -32.792 24.159 1.00 62.28 85 PRO A O 1
ATOM 644 N N . THR A 1 86 ? 8.685 -33.621 24.337 1.00 61.41 86 THR A N 1
ATOM 645 C CA . THR A 1 86 ? 8.342 -35.039 24.349 1.00 61.41 86 THR A CA 1
ATOM 646 C C . THR A 1 86 ? 7.579 -35.401 25.624 1.00 61.41 86 THR A C 1
ATOM 648 O O . THR A 1 86 ? 7.979 -35.022 26.719 1.00 61.41 86 THR A O 1
ATOM 651 N N . SER A 1 87 ? 6.488 -36.151 25.434 1.00 55.41 87 SER A N 1
ATOM 652 C CA . SER A 1 87 ? 5.79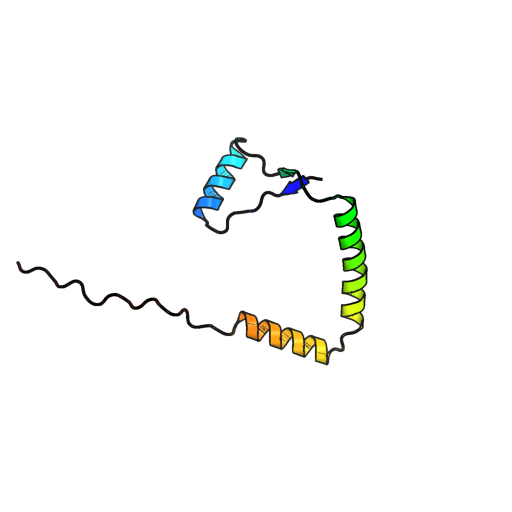3 -37.022 26.398 1.00 55.41 87 SER A CA 1
ATOM 653 C C . SER A 1 87 ? 5.412 -36.444 27.772 1.00 55.41 87 SER A C 1
ATOM 655 O O . SER A 1 87 ? 6.196 -36.453 28.717 1.00 55.41 87 SER A O 1
ATOM 657 N N . ARG A 1 88 ? 4.118 -36.128 27.935 1.00 60.16 88 ARG A N 1
ATOM 658 C CA . ARG A 1 88 ? 3.425 -36.362 29.212 1.00 60.16 88 ARG A CA 1
ATOM 659 C C . ARG A 1 88 ? 3.492 -37.864 29.513 1.00 60.16 88 ARG A C 1
ATOM 661 O O . ARG A 1 88 ? 2.971 -38.657 28.733 1.00 60.16 88 ARG A O 1
ATOM 668 N N . SER A 1 89 ? 4.140 -38.224 30.616 1.00 62.53 89 SER A N 1
ATOM 669 C CA . SER A 1 89 ? 4.076 -39.564 31.207 1.00 62.53 89 SER A CA 1
ATOM 670 C C . SER A 1 89 ? 2.645 -39.826 31.711 1.00 62.53 89 SER A C 1
ATOM 672 O O . SER A 1 89 ? 2.075 -38.924 32.335 1.00 62.53 89 SER A O 1
ATOM 674 N N . PRO A 1 90 ? 2.015 -40.982 31.434 1.00 65.75 90 PRO A N 1
ATOM 675 C CA . PRO A 1 90 ? 0.714 -41.307 32.008 1.00 65.75 90 PRO A CA 1
ATOM 676 C C . PRO A 1 90 ? 0.879 -41.647 33.497 1.00 65.75 90 PRO A C 1
ATOM 678 O O . PRO A 1 90 ? 1.723 -42.462 33.864 1.00 65.75 90 PRO A O 1
ATOM 681 N N . ALA A 1 91 ? 0.091 -40.993 34.352 1.00 60.88 91 ALA A N 1
ATOM 682 C CA . ALA A 1 91 ? 0.072 -41.232 35.794 1.00 60.88 91 ALA A CA 1
ATOM 683 C C . ALA A 1 91 ? -0.362 -42.682 36.118 1.00 60.88 91 ALA A C 1
ATOM 685 O O . ALA A 1 91 ? -1.243 -43.205 35.427 1.00 60.88 91 ALA A O 1
ATOM 686 N N . PRO A 1 92 ? 0.227 -43.336 37.139 1.00 69.81 92 PRO A N 1
ATOM 687 C CA . PRO A 1 92 ? -0.233 -44.645 37.595 1.00 69.81 92 PRO A CA 1
ATOM 688 C C . PRO A 1 92 ? -1.605 -44.547 38.286 1.00 69.81 92 PRO A C 1
ATOM 690 O O . PRO A 1 92 ? -1.949 -43.504 38.843 1.00 69.81 92 PRO A O 1
ATOM 693 N N . ARG A 1 93 ? -2.376 -45.636 38.166 1.00 62.25 93 ARG A N 1
ATOM 694 C CA . ARG A 1 93 ? -3.756 -45.811 38.650 1.00 62.25 93 ARG A CA 1
ATOM 695 C C . ARG A 1 93 ? -3.845 -45.924 40.164 1.00 62.25 93 ARG A C 1
ATOM 697 O O . ARG A 1 93 ? -2.894 -46.482 40.752 1.00 62.25 93 ARG A O 1
#

Sequence (93 aa):
MTMRRKRPRDPIALANLIGDIATGQVGDVVEDKRDPAAVELGRRGGLKGGKARARSLSAAKRKAIAKKGARARWAKKPRQSPARPTSRSPAPR

Foldseek 3Di:
DKDFDDADPDPVSNVVVVVCCVVVVDPRIDDDPDDPVVVVVVVVCCVVVVVVVVVPDDPVNVVVVVVVVCCVVPVDDPPPPDDDPDDDDDDDD

pLDDT: mean 85.34, std 11.58, range [55.41, 96.44]

Mean predicted aligned error: 11.79 Å

Solvent-accessible surface area (backbone atoms only — not comparable to full-atom values): 5902 Å² total; per-residue (Å²): 103,80,36,74,57,85,77,60,87,49,69,67,64,34,52,52,54,50,50,36,39,76,73,64,78,36,77,63,63,37,81,47,88,65,60,67,68,58,53,51,50,52,51,56,49,48,63,52,52,54,52,52,54,58,71,73,49,50,73,68,55,51,51,52,53,51,53,52,51,48,47,68,73,65,58,77,72,78,76,83,69,76,80,76,84,78,75,87,75,83,80,86,132